Protein AF-A0A7K2X741-F1 (afdb_monomer_lite)

pLDDT: mean 86.82, std 15.3, range [45.34, 98.38]

Structure (mmCIF, N/CA/C/O backbone):
data_AF-A0A7K2X741-F1
#
_entry.id   AF-A0A7K2X741-F1
#
loop_
_atom_site.group_PDB
_atom_site.id
_atom_site.type_symbol
_atom_site.label_atom_id
_atom_site.label_alt_id
_atom_site.label_comp_id
_atom_site.label_asym_id
_atom_site.label_entity_id
_atom_si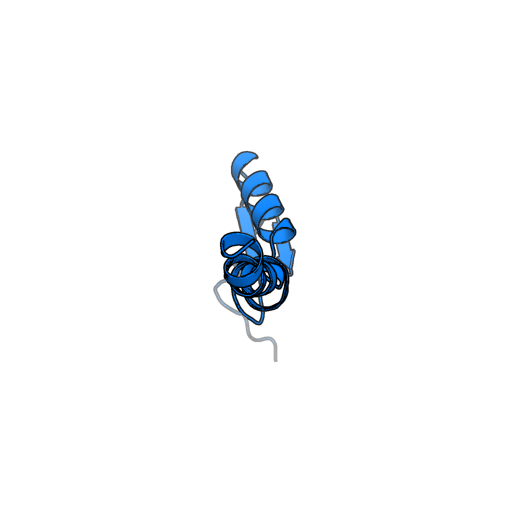te.label_seq_id
_atom_site.pdbx_PDB_ins_code
_atom_site.Cartn_x
_atom_site.Cartn_y
_atom_site.Cartn_z
_atom_site.occupancy
_atom_site.B_is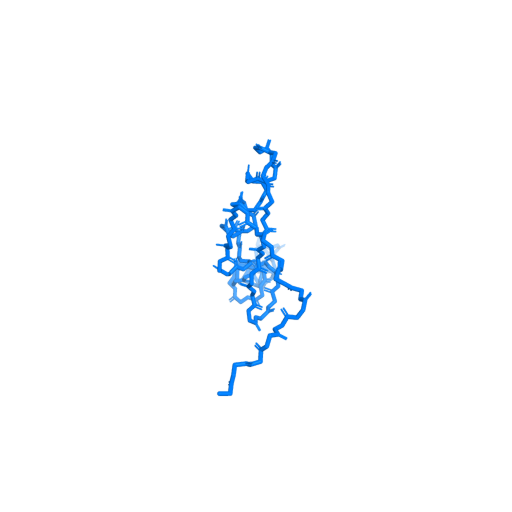o_or_equiv
_atom_site.auth_seq_id
_atom_site.auth_comp_id
_atom_site.auth_asym_id
_atom_site.auth_atom_id
_atom_site.pdbx_PDB_model_num
ATOM 1 N N . MET A 1 1 ? -27.582 -23.733 -0.330 1.00 45.34 1 MET A N 1
ATOM 2 C CA . MET A 1 1 ? -26.319 -24.329 0.147 1.00 45.34 1 MET A CA 1
ATOM 3 C C . MET A 1 1 ? -25.398 -23.177 0.488 1.00 45.34 1 MET A C 1
ATOM 5 O O . MET A 1 1 ? -24.642 -22.728 -0.359 1.00 45.34 1 MET A O 1
ATOM 9 N N . THR A 1 2 ? -25.587 -22.608 1.675 1.00 50.75 2 THR A N 1
ATOM 10 C CA . THR A 1 2 ? -24.786 -21.485 2.163 1.00 50.75 2 THR A CA 1
ATOM 11 C C . THR A 1 2 ? -23.717 -22.104 3.043 1.00 50.75 2 THR A C 1
ATOM 13 O O . THR A 1 2 ? -24.032 -22.609 4.117 1.00 50.75 2 THR A O 1
ATOM 16 N N . HIS A 1 3 ? -22.488 -22.177 2.541 1.00 51.84 3 HIS A N 1
ATOM 17 C CA . HIS A 1 3 ? -21.350 -22.501 3.388 1.00 51.84 3 HIS A CA 1
ATOM 18 C C . HIS A 1 3 ? -21.192 -21.349 4.381 1.00 51.84 3 HIS A C 1
ATOM 20 O O . HIS A 1 3 ? -20.906 -20.227 3.974 1.00 51.84 3 HIS A O 1
ATOM 26 N N . VAL A 1 4 ? -21.437 -21.621 5.662 1.00 53.22 4 VAL A N 1
ATOM 27 C CA . VAL A 1 4 ? -21.028 -20.729 6.746 1.00 53.22 4 VAL A CA 1
ATOM 28 C C . VAL A 1 4 ? -19.515 -20.882 6.843 1.00 53.22 4 VAL A C 1
ATOM 30 O O . VAL A 1 4 ? -19.017 -21.944 7.212 1.00 53.22 4 VAL A O 1
ATOM 33 N N . VAL A 1 5 ? -18.782 -19.866 6.398 1.00 63.41 5 VAL A N 1
ATOM 34 C CA . VAL A 1 5 ? -17.359 -19.724 6.707 1.00 63.41 5 VAL A CA 1
ATOM 35 C C . VAL A 1 5 ? -17.308 -19.330 8.178 1.00 63.41 5 VAL A C 1
ATOM 37 O O . VAL A 1 5 ? -17.772 -18.255 8.533 1.00 63.41 5 VAL A O 1
ATOM 40 N N . GLU A 1 6 ? -16.816 -20.216 9.042 1.00 59.09 6 GLU A N 1
ATOM 41 C CA . GLU A 1 6 ? -16.814 -20.016 10.503 1.00 59.09 6 GLU A CA 1
ATOM 42 C C . GLU A 1 6 ? -15.834 -18.927 10.990 1.00 59.09 6 GLU A C 1
ATOM 44 O O . GLU A 1 6 ? -15.668 -18.742 12.190 1.00 59.09 6 GLU A O 1
ATOM 49 N N . ASP A 1 7 ? -15.212 -18.180 10.075 1.00 66.50 7 ASP A N 1
ATOM 50 C CA . ASP A 1 7 ? -14.231 -17.136 10.373 1.00 66.50 7 ASP A CA 1
ATOM 51 C C . ASP A 1 7 ? -14.448 -15.926 9.439 1.00 66.50 7 ASP A C 1
ATOM 53 O O . ASP A 1 7 ? -13.673 -15.651 8.522 1.00 66.50 7 ASP A O 1
ATOM 57 N N . GLU A 1 8 ? -15.573 -15.222 9.608 1.00 74.56 8 GLU A N 1
ATOM 58 C CA . GLU A 1 8 ? -15.773 -13.909 8.981 1.00 74.56 8 GLU A CA 1
ATOM 59 C C . GLU A 1 8 ? -14.846 -12.886 9.659 1.00 74.56 8 GLU A C 1
ATOM 61 O O . GLU A 1 8 ? -15.195 -12.254 10.657 1.00 74.56 8 GLU A O 1
ATOM 66 N N . GLN A 1 9 ? -13.633 -12.727 9.121 1.00 81.38 9 GLN A N 1
ATOM 67 C CA . GLN A 1 9 ? -12.725 -11.652 9.520 1.00 81.38 9 GLN A CA 1
ATOM 68 C C . GLN A 1 9 ? -13.265 -10.304 9.034 1.00 81.38 9 GLN A C 1
ATOM 70 O O . GLN A 1 9 ? -13.279 -10.003 7.839 1.00 81.38 9 GLN A O 1
ATOM 75 N N . VAL A 1 10 ? -13.713 -9.488 9.987 1.00 91.00 10 VAL A N 1
ATOM 76 C CA . VAL A 1 10 ? -14.172 -8.120 9.742 1.00 91.00 10 VAL A CA 1
ATOM 77 C C . VAL A 1 10 ? -12.970 -7.183 9.727 1.00 91.00 10 VAL A C 1
ATOM 79 O O . VAL A 1 10 ? -12.181 -7.157 10.671 1.00 91.00 10 VAL A O 1
ATOM 82 N N . TYR A 1 11 ? -12.870 -6.387 8.666 1.00 95.50 11 TYR A N 1
ATOM 83 C CA . TYR A 1 11 ? -11.895 -5.312 8.530 1.00 95.50 11 TYR A CA 1
ATOM 84 C C . TYR A 1 11 ? -12.618 -3.989 8.307 1.00 95.50 11 TYR A C 1
ATOM 86 O O . TYR A 1 11 ? -13.636 -3.945 7.616 1.00 95.50 11 TYR A O 1
ATOM 94 N N . ASP A 1 12 ? -12.061 -2.905 8.837 1.00 97.19 12 ASP A N 1
ATOM 95 C CA . ASP A 1 12 ? -12.602 -1.560 8.624 1.00 97.19 12 ASP A CA 1
ATOM 96 C C . ASP A 1 12 ? -12.405 -1.100 7.171 1.00 97.19 12 ASP A C 1
ATOM 98 O O . ASP A 1 12 ? -13.233 -0.373 6.622 1.00 97.19 12 ASP A O 1
ATOM 102 N N . VAL A 1 13 ? -11.306 -1.529 6.535 1.00 97.69 13 VAL A N 1
ATOM 103 C CA . VAL A 1 13 ? -10.980 -1.201 5.141 1.00 97.69 13 VAL A CA 1
ATOM 104 C C . VAL A 1 13 ? -10.409 -2.412 4.405 1.00 97.69 13 VAL A C 1
ATOM 106 O O . VAL A 1 13 ? -9.492 -3.077 4.884 1.00 97.69 13 VAL A O 1
ATOM 109 N N . VAL A 1 14 ? -10.896 -2.650 3.186 1.00 97.12 14 VAL A N 1
ATOM 110 C CA . VAL A 1 14 ? -10.307 -3.608 2.242 1.00 97.12 14 VAL A CA 1
ATOM 111 C C . VAL A 1 14 ? -9.699 -2.843 1.070 1.00 97.12 14 VAL A C 1
ATOM 113 O O . VAL A 1 14 ? -10.379 -2.064 0.404 1.00 97.12 14 VAL A O 1
ATOM 116 N N . VAL A 1 15 ? -8.411 -3.060 0.823 1.00 97.69 15 VAL A N 1
ATOM 117 C CA . VAL A 1 15 ? -7.641 -2.443 -0.257 1.00 97.69 15 VAL A CA 1
ATOM 118 C C . VAL A 1 15 ? -7.405 -3.480 -1.348 1.00 97.69 15 VAL A C 1
ATOM 120 O O . VAL A 1 15 ? -6.874 -4.558 -1.089 1.00 97.69 15 VAL A O 1
ATOM 123 N N . LEU A 1 16 ? -7.793 -3.151 -2.577 1.00 97.00 16 LEU A N 1
ATOM 124 C CA . LEU A 1 16 ? -7.564 -4.002 -3.741 1.00 97.00 16 LEU A CA 1
ATOM 125 C C . LEU A 1 16 ? -6.317 -3.515 -4.484 1.00 97.00 16 LEU A C 1
ATOM 127 O O . LEU A 1 16 ? -6.286 -2.389 -4.982 1.00 97.00 16 LEU A O 1
ATOM 131 N N . GLY A 1 17 ? -5.309 -4.379 -4.550 1.00 96.25 17 GLY A N 1
ATOM 132 C CA . GLY A 1 17 ? -3.991 -4.111 -5.109 1.00 96.25 17 GLY A CA 1
ATOM 133 C C . GLY A 1 17 ? -2.969 -3.708 -4.043 1.00 96.25 17 GLY A C 1
ATOM 134 O O . GLY A 1 17 ? -3.205 -2.797 -3.250 1.00 96.25 17 GLY A O 1
ATOM 135 N N . ALA A 1 18 ? -1.797 -4.346 -4.068 1.00 96.75 18 ALA A N 1
ATOM 136 C CA . ALA A 1 18 ? -0.659 -4.063 -3.187 1.00 96.75 18 ALA A CA 1
ATOM 137 C C . ALA A 1 18 ? 0.447 -3.277 -3.911 1.00 96.75 18 ALA A C 1
ATOM 139 O O . ALA A 1 18 ? 1.632 -3.470 -3.662 1.00 96.75 18 ALA A O 1
ATOM 140 N N . GLY A 1 19 ? 0.072 -2.399 -4.845 1.00 95.75 19 GLY A N 1
ATOM 141 C CA . GLY A 1 19 ? 0.995 -1.425 -5.430 1.00 95.75 19 GLY A CA 1
ATOM 142 C C . GLY A 1 19 ? 1.311 -0.268 -4.471 1.00 95.75 19 GLY A C 1
ATOM 143 O O . GLY A 1 19 ? 0.735 -0.193 -3.385 1.00 95.75 19 GLY A O 1
ATOM 144 N N . PRO A 1 20 ? 2.132 0.714 -4.892 1.00 95.62 20 PRO A N 1
ATOM 145 C CA . PRO A 1 20 ? 2.570 1.813 -4.026 1.00 95.62 20 PRO A CA 1
ATOM 146 C C . PRO A 1 20 ? 1.412 2.563 -3.360 1.00 95.62 20 PRO A C 1
ATOM 148 O O . PRO A 1 20 ? 1.495 2.956 -2.200 1.00 95.62 20 PRO A O 1
ATOM 151 N N . VAL A 1 21 ? 0.305 2.750 -4.084 1.00 96.06 21 VAL A N 1
ATOM 152 C CA . VAL A 1 21 ? -0.899 3.391 -3.542 1.00 96.06 21 VAL A CA 1
ATOM 153 C C . VAL A 1 21 ? -1.587 2.499 -2.510 1.00 96.06 21 VAL A C 1
ATOM 155 O O . VAL A 1 21 ? -1.969 2.999 -1.457 1.00 96.06 21 VAL A O 1
ATOM 158 N N . GLY A 1 22 ? -1.730 1.201 -2.786 1.00 96.94 22 GLY A N 1
ATOM 159 C CA . GLY A 1 22 ? -2.394 0.261 -1.885 1.00 96.94 22 GLY A CA 1
ATOM 160 C C . GLY A 1 22 ? -1.660 0.109 -0.555 1.00 96.94 22 GLY A C 1
ATOM 161 O O . GLY A 1 22 ? -2.278 0.201 0.504 1.00 96.94 22 GLY A O 1
ATOM 162 N N . GLU A 1 23 ? -0.331 0.004 -0.610 1.00 96.81 23 GLU A N 1
ATOM 163 C CA . GLU A 1 23 ? 0.531 -0.004 0.577 1.00 96.81 23 GLU A CA 1
ATOM 164 C C . GLU A 1 23 ? 0.385 1.298 1.383 1.00 96.81 23 GLU A C 1
ATOM 166 O O . GLU A 1 23 ? 0.130 1.260 2.584 1.00 96.81 23 GLU A O 1
ATOM 171 N N . ASN A 1 24 ? 0.420 2.463 0.718 1.00 97.69 24 ASN A N 1
ATOM 172 C CA . ASN A 1 24 ? 0.227 3.759 1.384 1.00 97.69 24 ASN A CA 1
ATOM 173 C C . ASN A 1 24 ? -1.158 3.904 2.036 1.00 97.69 24 ASN A C 1
ATOM 175 O O . ASN A 1 24 ? -1.291 4.542 3.083 1.00 97.69 24 ASN A O 1
ATOM 179 N N . VAL A 1 25 ? -2.209 3.371 1.406 1.00 97.94 25 VAL A N 1
ATOM 180 C CA . VAL A 1 25 ? -3.561 3.376 1.979 1.00 97.94 25 VAL A CA 1
ATOM 181 C C . VAL A 1 25 ? -3.601 2.495 3.221 1.00 97.94 25 VAL A C 1
ATOM 183 O O . VAL A 1 25 ? -4.080 2.955 4.254 1.00 97.94 25 VAL A O 1
ATOM 186 N N . ALA A 1 26 ? -3.064 1.277 3.159 1.00 97.44 26 ALA A N 1
ATOM 187 C CA . ALA A 1 26 ? -3.047 0.370 4.301 1.00 97.44 26 ALA A CA 1
ATOM 188 C C . ALA A 1 26 ? -2.260 0.943 5.490 1.00 97.44 26 ALA A C 1
ATOM 190 O O . ALA A 1 26 ? -2.746 0.900 6.623 1.00 97.44 26 ALA A O 1
ATOM 191 N N . ASP A 1 27 ? -1.110 1.571 5.229 1.00 97.75 27 ASP A N 1
ATOM 192 C CA . ASP A 1 27 ? -0.325 2.271 6.250 1.00 97.75 27 ASP A CA 1
ATOM 193 C C . ASP A 1 27 ? -1.123 3.402 6.905 1.00 97.75 27 ASP A C 1
ATOM 195 O O . ASP A 1 27 ? -1.136 3.538 8.130 1.00 97.75 27 ASP A O 1
ATOM 199 N N . ARG A 1 28 ? -1.843 4.202 6.108 1.00 98.19 2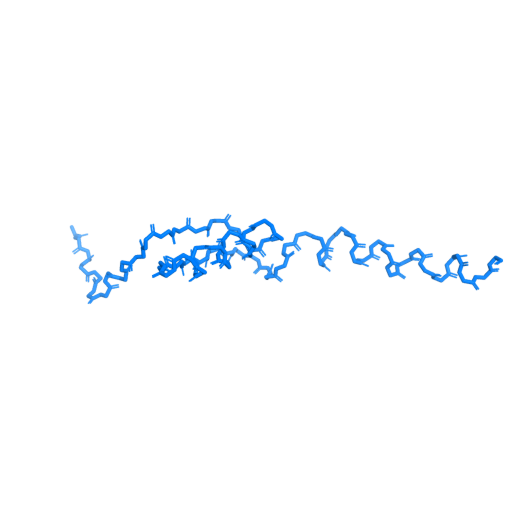8 ARG A N 1
ATOM 200 C CA . ARG A 1 28 ? -2.692 5.288 6.621 1.00 98.19 2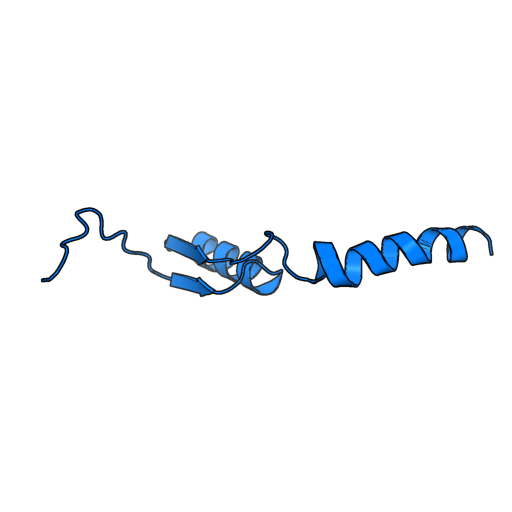8 ARG A CA 1
ATOM 201 C C . ARG A 1 28 ? -3.872 4.776 7.440 1.00 98.19 28 ARG A C 1
ATOM 203 O O . ARG A 1 28 ? -4.164 5.356 8.483 1.00 98.19 28 ARG A O 1
ATOM 210 N N . VAL A 1 29 ? -4.530 3.706 6.999 1.00 98.25 29 VAL A N 1
ATOM 211 C CA . VAL A 1 29 ? -5.627 3.067 7.746 1.00 98.25 29 VAL A CA 1
ATOM 212 C C . VAL A 1 29 ? -5.113 2.570 9.095 1.00 98.25 29 VAL A C 1
ATOM 214 O O . VAL A 1 29 ? -5.699 2.877 10.134 1.00 98.25 29 VAL A O 1
ATOM 217 N N . ARG A 1 30 ? -3.956 1.902 9.104 1.00 97.50 30 ARG A N 1
ATOM 218 C CA . ARG A 1 30 ? -3.326 1.437 10.340 1.00 97.50 30 ARG A CA 1
ATOM 219 C C . ARG A 1 30 ? -2.901 2.587 11.253 1.00 97.50 30 ARG A C 1
ATOM 221 O O . ARG A 1 30 ? -3.105 2.501 12.462 1.00 97.50 30 ARG A O 1
ATOM 228 N N . ALA A 1 31 ? -2.359 3.672 10.701 1.00 98.38 31 ALA A N 1
ATOM 229 C CA . ALA A 1 31 ? -2.013 4.872 11.464 1.00 98.38 31 ALA A CA 1
ATOM 230 C C . ALA A 1 31 ? -3.242 5.549 12.099 1.00 98.38 31 ALA A C 1
ATOM 232 O O . ALA A 1 31 ? -3.122 6.164 13.156 1.00 98.38 31 ALA A O 1
ATOM 233 N N . ALA A 1 32 ? -4.425 5.400 11.495 1.00 98.12 32 ALA A N 1
ATOM 234 C CA . ALA A 1 32 ? -5.697 5.852 12.054 1.00 98.12 32 ALA A CA 1
ATOM 235 C C . ALA A 1 32 ? -6.276 4.906 13.130 1.00 98.12 32 ALA A C 1
ATOM 237 O O . ALA A 1 32 ? -7.357 5.170 13.651 1.00 98.12 32 ALA A O 1
ATOM 238 N N . GLY A 1 33 ? -5.576 3.818 13.476 1.00 98.06 33 GLY A N 1
ATOM 239 C CA . GLY A 1 33 ? -6.021 2.833 14.466 1.00 98.06 33 GLY A CA 1
ATOM 240 C C . GLY A 1 33 ? -7.060 1.838 13.945 1.00 98.06 33 GLY A C 1
ATOM 241 O O . GLY A 1 33 ? -7.639 1.105 14.741 1.00 98.06 33 GLY A O 1
ATOM 242 N N . LEU A 1 34 ? -7.288 1.808 12.632 1.00 98.25 34 LEU A N 1
ATOM 243 C CA . LEU A 1 34 ? -8.234 0.916 11.972 1.00 98.25 34 LEU A CA 1
ATOM 244 C C . LEU A 1 34 ? -7.528 -0.336 11.433 1.00 98.25 34 LEU A C 1
ATOM 246 O O . LEU A 1 34 ? -6.306 -0.371 11.244 1.00 98.25 34 LEU A O 1
ATOM 250 N N . THR A 1 35 ? -8.312 -1.371 11.163 1.00 97.69 35 THR A N 1
ATOM 251 C CA . THR A 1 35 ? -7.861 -2.625 10.559 1.00 97.69 35 THR A CA 1
ATOM 252 C C . THR A 1 35 ? -7.976 -2.572 9.035 1.00 97.69 35 THR A C 1
ATOM 254 O O . THR A 1 35 ? -8.980 -2.126 8.482 1.00 97.69 35 THR A O 1
ATOM 257 N N . ALA A 1 36 ? -6.931 -3.031 8.342 1.00 96.75 36 ALA A N 1
ATOM 258 C CA . ALA A 1 36 ? -6.885 -3.086 6.885 1.00 96.75 36 ALA A CA 1
ATOM 259 C C . ALA A 1 36 ? -6.570 -4.505 6.405 1.00 96.75 36 ALA A C 1
ATOM 261 O O . ALA A 1 36 ? -5.659 -5.141 6.938 1.00 96.75 36 ALA A O 1
ATOM 262 N N . ALA A 1 37 ? -7.260 -4.954 5.360 1.00 96.56 37 ALA A N 1
ATOM 263 C CA . ALA A 1 37 ? -6.869 -6.113 4.563 1.00 96.56 37 ALA 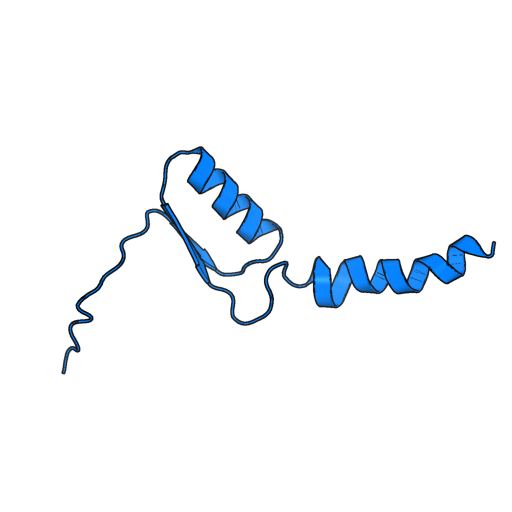A CA 1
ATOM 264 C C . ALA A 1 37 ? -6.458 -5.648 3.164 1.00 96.56 37 ALA A C 1
ATOM 266 O O . ALA A 1 37 ? -7.192 -4.895 2.529 1.00 96.56 37 ALA A O 1
ATOM 267 N N . ILE A 1 38 ? -5.303 -6.098 2.673 1.00 97.19 38 ILE A N 1
ATOM 268 C CA . ILE A 1 38 ? -4.891 -5.882 1.280 1.00 97.19 38 ILE A CA 1
ATOM 269 C C . ILE A 1 38 ? -5.045 -7.198 0.527 1.00 97.19 38 ILE A C 1
ATOM 271 O O . ILE A 1 38 ? -4.604 -8.241 1.009 1.00 97.19 38 ILE A O 1
ATOM 275 N N . VAL A 1 39 ? -5.634 -7.143 -0.664 1.00 96.44 39 VAL A N 1
ATOM 276 C CA . VAL A 1 39 ? -5.729 -8.281 -1.580 1.00 96.44 39 VAL A CA 1
ATOM 277 C C . VAL A 1 39 ? -4.954 -7.954 -2.848 1.00 96.44 39 VAL A C 1
ATOM 279 O O . VAL A 1 39 ? -5.260 -6.977 -3.525 1.00 96.44 39 VAL A O 1
ATOM 282 N N . GLU A 1 40 ? -3.968 -8.781 -3.178 1.00 96.44 40 GLU A N 1
ATOM 283 C CA . GLU A 1 40 ? -3.171 -8.685 -4.400 1.00 96.44 40 GLU A CA 1
ATOM 284 C C . GLU A 1 40 ? -3.140 -10.051 -5.084 1.00 96.44 40 GLU A C 1
ATOM 286 O O . GLU A 1 40 ? -2.992 -11.081 -4.427 1.00 96.44 40 GLU A O 1
ATOM 291 N N . SER A 1 41 ? -3.322 -10.050 -6.402 1.00 95.81 41 SER A N 1
ATOM 292 C CA . SER A 1 41 ? -3.289 -11.258 -7.226 1.00 95.81 41 SER A CA 1
ATOM 293 C C . SER A 1 41 ? -1.872 -11.689 -7.599 1.00 95.81 41 SER A C 1
ATOM 295 O O . SER A 1 41 ? -1.650 -12.871 -7.852 1.00 95.81 41 SER A O 1
ATOM 297 N N . GLU A 1 42 ? -0.931 -10.746 -7.653 1.00 94.00 42 GLU A N 1
ATOM 298 C CA . GLU A 1 42 ? 0.465 -10.992 -8.011 1.00 94.00 42 GLU A CA 1
ATOM 299 C C . GLU A 1 42 ? 1.435 -10.655 -6.860 1.00 94.00 42 GLU A C 1
ATOM 301 O O . GLU A 1 42 ? 1.292 -11.149 -5.742 1.00 94.00 42 GLU A O 1
ATOM 306 N N . LEU A 1 43 ? 2.478 -9.868 -7.141 1.00 94.19 43 LEU A N 1
ATOM 307 C CA . LEU A 1 43 ? 3.562 -9.560 -6.219 1.00 94.19 43 LEU A CA 1
ATOM 308 C C . LEU A 1 43 ? 3.332 -8.216 -5.515 1.00 94.19 43 LEU A C 1
ATOM 310 O O . LEU A 1 43 ? 2.990 -7.208 -6.137 1.00 94.19 43 LEU A O 1
ATOM 314 N N . ILE A 1 44 ? 3.605 -8.200 -4.210 1.00 93.50 44 ILE A N 1
ATOM 315 C CA . ILE A 1 44 ? 3.531 -7.009 -3.353 1.00 93.50 44 ILE A CA 1
ATOM 316 C C . ILE A 1 44 ? 4.561 -5.966 -3.803 1.00 93.50 44 ILE A C 1
ATOM 318 O O . ILE A 1 44 ? 5.736 -6.282 -3.972 1.00 93.50 44 ILE A O 1
ATOM 322 N N . GLY A 1 45 ? 4.127 -4.723 -3.985 1.00 92.75 45 GLY A N 1
ATOM 323 C CA . GLY A 1 45 ? 4.900 -3.622 -4.560 1.00 92.75 45 GLY A CA 1
ATOM 324 C C . GLY A 1 45 ? 4.405 -3.200 -5.949 1.00 92.75 45 GLY A C 1
ATOM 325 O O . GLY A 1 45 ? 4.789 -2.137 -6.447 1.00 92.75 45 GLY A O 1
ATOM 326 N N . GLY A 1 46 ? 3.526 -3.998 -6.567 1.00 93.19 46 GLY A N 1
ATOM 327 C CA . GLY A 1 46 ? 2.874 -3.701 -7.842 1.00 93.19 46 GLY A CA 1
ATOM 328 C C . GLY A 1 46 ? 3.847 -3.494 -9.006 1.00 93.19 46 GLY A C 1
ATOM 329 O O . GLY A 1 46 ? 5.004 -3.919 -8.988 1.00 93.19 46 GLY A O 1
ATOM 330 N N . GLU A 1 47 ? 3.388 -2.807 -10.053 1.00 92.81 47 GLU A N 1
ATOM 331 C CA . GLU A 1 47 ? 4.156 -2.681 -11.297 1.00 92.81 47 GLU A CA 1
ATOM 332 C C . GLU A 1 47 ? 5.514 -1.989 -11.117 1.00 92.81 47 GLU A C 1
ATOM 334 O O . GLU A 1 47 ? 6.487 -2.367 -11.765 1.00 92.81 47 GLU A O 1
ATOM 339 N N . CYS A 1 48 ? 5.623 -0.992 -10.234 1.00 91.81 48 CYS A N 1
ATOM 340 C CA . CYS A 1 48 ? 6.820 -0.154 -10.151 1.00 91.81 48 CYS A CA 1
ATOM 341 C C . CYS A 1 48 ? 8.054 -0.968 -9.736 1.00 91.81 48 CYS A C 1
ATOM 343 O O . CYS A 1 48 ? 9.149 -0.714 -10.245 1.00 91.81 48 CYS A O 1
ATOM 345 N N . SER A 1 49 ? 7.868 -1.981 -8.888 1.00 90.81 49 SER A N 1
ATOM 346 C CA . SER A 1 49 ? 8.934 -2.864 -8.411 1.00 90.81 49 SER A CA 1
ATOM 347 C C . SER A 1 49 ? 9.328 -3.947 -9.417 1.00 90.81 49 SER A C 1
ATOM 349 O O . SER A 1 49 ? 10.516 -4.248 -9.535 1.00 90.81 49 SER A O 1
ATOM 351 N N . TYR A 1 50 ? 8.374 -4.508 -10.166 1.00 91.44 50 TYR A N 1
ATOM 352 C CA . TYR A 1 50 ? 8.622 -5.709 -10.980 1.00 91.44 50 TYR A CA 1
ATOM 353 C C . TYR A 1 50 ? 8.614 -5.474 -12.486 1.00 91.44 50 TYR A C 1
ATOM 355 O O . TYR A 1 50 ? 9.342 -6.150 -13.209 1.00 91.44 50 TYR A O 1
ATOM 363 N N . TRP A 1 51 ? 7.846 -4.495 -12.962 1.00 90.81 51 TRP A N 1
ATOM 364 C CA . TRP A 1 51 ? 7.519 -4.355 -14.384 1.00 90.81 51 TRP A CA 1
ATOM 365 C C . TRP A 1 51 ? 7.757 -2.950 -14.953 1.00 90.81 51 TRP A C 1
ATOM 367 O O . TRP A 1 51 ? 7.812 -2.791 -16.168 1.00 90.81 51 TRP A O 1
ATOM 377 N N . ALA A 1 52 ? 7.940 -1.932 -14.108 1.00 92.19 52 ALA A N 1
ATOM 378 C CA . ALA A 1 52 ? 8.066 -0.542 -14.538 1.00 92.19 52 ALA A CA 1
ATOM 379 C C . ALA A 1 52 ? 9.350 0.118 -14.015 1.00 92.19 52 ALA A C 1
ATOM 381 O O . ALA A 1 52 ? 10.427 -0.048 -14.595 1.00 92.19 52 ALA A O 1
ATOM 382 N N . CYS A 1 53 ? 9.255 0.905 -12.944 1.00 93.31 53 CYS A N 1
ATOM 383 C CA . CYS A 1 53 ? 10.291 1.851 -12.541 1.00 93.31 53 CYS A CA 1
ATOM 384 C C . CYS A 1 53 ? 11.633 1.182 -12.212 1.00 93.31 53 CYS A C 1
ATOM 386 O O . CYS A 1 53 ? 12.668 1.569 -12.756 1.00 93.31 53 CYS A O 1
ATOM 388 N N . MET A 1 54 ? 11.623 0.201 -11.309 1.00 92.56 54 MET A N 1
ATOM 389 C CA . MET A 1 54 ? 12.829 -0.427 -10.771 1.00 92.56 54 MET A CA 1
ATOM 390 C C . MET A 1 54 ? 13.603 -1.192 -11.855 1.00 92.56 54 MET A C 1
ATOM 392 O O . MET A 1 54 ? 14.789 -0.887 -12.022 1.00 92.56 54 MET A O 1
ATOM 396 N N . PRO A 1 55 ? 12.976 -2.067 -12.673 1.00 88.88 55 PRO A N 1
ATOM 397 C CA . PRO A 1 55 ? 13.655 -2.690 -13.809 1.00 88.88 55 PRO A CA 1
ATOM 398 C C . PRO A 1 55 ? 14.174 -1.662 -14.817 1.00 88.88 55 PRO A C 1
ATOM 400 O O . PRO A 1 55 ? 15.332 -1.730 -15.230 1.00 88.88 55 PRO A O 1
ATOM 403 N N . SER A 1 56 ? 13.361 -0.653 -15.159 1.00 91.12 56 SER A N 1
ATOM 404 C CA . SER A 1 56 ? 13.768 0.395 -16.103 1.00 91.12 56 SER A CA 1
ATOM 405 C C . SER A 1 56 ? 15.015 1.131 -15.613 1.00 91.12 56 SER A C 1
ATOM 407 O O . SER A 1 56 ? 15.964 1.340 -16.364 1.00 91.12 56 SER A O 1
ATOM 409 N N . LYS A 1 57 ? 15.066 1.502 -14.329 1.00 89.62 57 LYS A N 1
ATOM 410 C CA . LYS A 1 57 ? 16.226 2.189 -13.747 1.00 89.62 57 LYS A CA 1
ATOM 411 C C . LYS A 1 57 ? 17.430 1.264 -13.575 1.00 89.62 57 LYS A C 1
ATOM 413 O O . LYS A 1 57 ? 18.551 1.739 -13.746 1.00 89.62 57 LYS A O 1
ATOM 418 N N . ALA A 1 58 ? 17.232 -0.021 -13.290 1.00 89.62 58 ALA A N 1
ATOM 419 C CA . ALA A 1 58 ? 18.316 -1.001 -13.262 1.00 89.62 58 ALA A CA 1
ATOM 420 C C . ALA A 1 58 ? 18.987 -1.142 -14.640 1.00 89.62 58 ALA A C 1
ATOM 422 O O . ALA A 1 58 ? 20.213 -1.160 -14.717 1.00 89.62 58 ALA A O 1
ATOM 423 N N . LEU A 1 59 ? 18.202 -1.149 -15.722 1.00 86.81 59 LEU A N 1
ATOM 424 C CA . LEU A 1 59 ? 18.704 -1.236 -17.098 1.00 86.81 59 LEU A CA 1
ATOM 425 C C . LEU A 1 59 ? 19.334 0.068 -17.605 1.00 86.81 59 LEU A C 1
ATOM 427 O O . LEU A 1 59 ? 20.297 0.027 -18.368 1.00 86.81 59 LEU A O 1
ATOM 431 N N . LEU A 1 60 ? 18.825 1.229 -17.183 1.00 83.88 60 LEU A N 1
ATOM 432 C CA . LEU A 1 60 ? 19.355 2.529 -17.613 1.00 83.88 60 LEU A CA 1
ATOM 433 C C . LEU A 1 60 ? 20.652 2.925 -16.887 1.00 83.88 60 LEU A C 1
ATOM 435 O O . LEU A 1 60 ? 21.487 3.607 -17.479 1.00 83.88 60 LEU A O 1
ATOM 439 N N . ARG A 1 61 ? 20.858 2.491 -15.632 1.00 72.06 61 ARG A N 1
ATOM 440 C CA . ARG A 1 61 ? 22.043 2.832 -14.811 1.00 72.06 61 ARG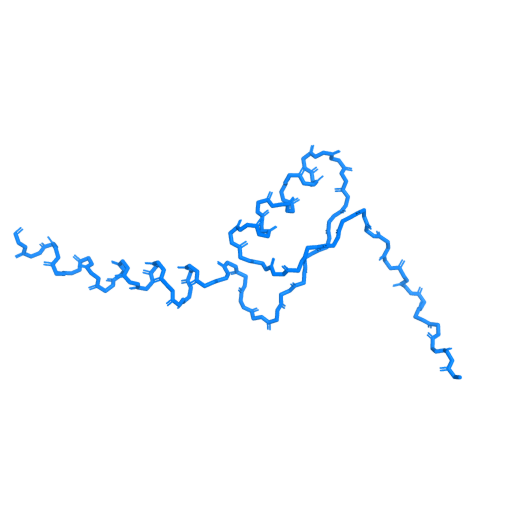 A CA 1
ATOM 441 C C . ARG A 1 61 ? 23.404 2.500 -15.457 1.00 72.06 61 ARG A C 1
ATOM 443 O O . ARG A 1 61 ? 24.272 3.368 -15.421 1.00 72.06 61 ARG A O 1
ATOM 450 N N . PRO A 1 62 ? 23.625 1.323 -16.072 1.00 72.50 62 PRO A N 1
ATOM 451 C CA . PRO A 1 62 ? 24.876 1.020 -16.770 1.00 72.50 62 PRO A CA 1
ATOM 452 C C . PRO A 1 62 ? 25.180 1.968 -17.939 1.00 72.50 62 PRO A C 1
ATOM 454 O O . PRO A 1 62 ? 26.345 2.256 -18.202 1.00 72.50 62 PRO A O 1
ATOM 457 N N . GLY A 1 63 ? 24.147 2.456 -18.638 1.00 62.44 63 GLY A N 1
ATOM 458 C CA . GLY A 1 63 ? 24.302 3.369 -19.774 1.00 62.44 63 GLY A CA 1
ATOM 459 C C . GLY A 1 63 ? 24.754 4.770 -19.358 1.00 62.44 63 GLY A C 1
ATOM 460 O O . GLY A 1 63 ? 25.630 5.339 -19.998 1.00 62.44 63 GLY A O 1
ATOM 461 N N . ILE A 1 64 ? 24.208 5.293 -18.255 1.00 59.50 64 ILE A N 1
ATOM 462 C CA . ILE A 1 64 ? 24.558 6.617 -17.701 1.00 59.50 64 ILE A CA 1
ATOM 463 C C . ILE A 1 64 ? 25.832 6.615 -16.842 1.00 59.50 64 ILE A C 1
ATOM 465 O O . ILE A 1 64 ? 26.448 7.656 -16.676 1.00 59.50 64 ILE A O 1
ATOM 469 N N . ALA A 1 65 ? 26.259 5.471 -16.297 1.00 60.66 65 ALA A N 1
ATOM 470 C CA . ALA A 1 65 ? 27.509 5.376 -15.531 1.00 60.66 65 ALA A CA 1
ATOM 471 C C . ALA A 1 65 ? 28.774 5.316 -16.416 1.00 60.66 65 ALA A C 1
ATOM 473 O O . ALA A 1 65 ? 29.886 5.346 -15.895 1.00 60.66 65 ALA A O 1
ATOM 474 N N . ARG A 1 66 ? 28.613 5.186 -17.743 1.00 56.25 66 ARG A N 1
ATOM 475 C CA . ARG A 1 66 ? 29.706 5.105 -18.730 1.00 56.25 66 ARG A CA 1
ATOM 476 C C . ARG A 1 66 ? 29.867 6.367 -19.593 1.00 56.25 66 ARG A C 1
ATOM 478 O O . ARG A 1 66 ? 30.656 6.320 -20.536 1.00 56.25 66 ARG A O 1
ATOM 485 N N . SER A 1 67 ? 29.125 7.442 -19.313 1.00 52.31 67 SER A N 1
ATOM 486 C CA . SER A 1 67 ? 29.221 8.741 -20.003 1.00 52.31 67 SER A CA 1
ATOM 487 C C . SER A 1 67 ? 30.049 9.747 -19.222 1.00 52.31 67 SER A C 1
ATOM 489 O O . SER A 1 67 ? 29.777 9.855 -18.005 1.00 52.31 67 SER A O 1
#

Radius of gyration: 18.22 Å; chains: 1; bounding box: 56×33×34 Å

Foldseek 3Di:
DDPDPVDPDDFPEEAEAQAPVSVVVCVVCVVVVTGYHYDHPDDHHPCCCPPPVVVVCVVCVVVVVVD

Secondary structure (DSSP, 8-state):
-----S-----SEEEE--SHHHHHHHHHHHHTT--EEEE-SS-TTHHHHHTSHHHHHHHHHHHHTT-

Sequence (67 aa):
MTHVVEDEQVYDVVVLGAGPVGENVADRVRAAGLTAAIVESELIGGECSYWACMPSKALLRPGIARS